Protein AF-A0A853HZG1-F1 (afdb_monomer_lite)

Structure (mmCIF, N/CA/C/O backbone):
data_AF-A0A853HZG1-F1
#
_entry.id   AF-A0A853HZG1-F1
#
loop_
_atom_site.group_PDB
_atom_site.id
_atom_site.type_symbol
_atom_site.label_atom_id
_atom_site.label_alt_id
_atom_site.label_comp_id
_atom_site.label_asym_id
_atom_site.label_entity_id
_atom_site.label_seq_id
_atom_site.pdbx_PDB_ins_code
_atom_site.Cartn_x
_atom_site.Cartn_y
_atom_site.Cartn_z
_atom_site.occupancy
_atom_site.B_iso_or_equiv
_atom_site.auth_seq_id
_atom_site.auth_comp_id
_atom_site.auth_asym_id
_atom_site.auth_atom_id
_atom_site.pdbx_PDB_model_num
ATOM 1 N N . MET A 1 1 ? -5.076 -1.982 18.655 1.00 37.59 1 MET A N 1
ATOM 2 C CA . MET A 1 1 ? -4.173 -3.063 18.205 1.00 37.59 1 MET A CA 1
ATOM 3 C C . MET A 1 1 ? -4.304 -3.098 16.693 1.00 37.59 1 MET A C 1
ATOM 5 O O . MET A 1 1 ? -5.328 -3.560 16.214 1.00 37.59 1 MET A O 1
ATOM 9 N N . ALA A 1 2 ? -3.376 -2.471 15.963 1.00 45.75 2 ALA A N 1
ATOM 10 C CA . ALA A 1 2 ? -3.432 -2.429 14.500 1.00 45.75 2 ALA A CA 1
ATOM 11 C C . ALA A 1 2 ? -3.450 -3.871 13.951 1.00 45.75 2 ALA A C 1
ATOM 13 O O . ALA A 1 2 ? -2.743 -4.722 14.509 1.00 45.75 2 ALA A O 1
ATOM 14 N N . PRO A 1 3 ? -4.265 -4.195 12.933 1.00 51.78 3 PRO A N 1
ATOM 15 C CA . PRO A 1 3 ? -4.347 -5.539 12.381 1.00 51.78 3 PRO A CA 1
ATOM 16 C C . PRO A 1 3 ? -2.973 -5.965 11.850 1.00 51.78 3 PRO A C 1
ATOM 18 O O . PRO A 1 3 ? -2.557 -5.597 10.756 1.00 51.78 3 PRO A O 1
ATOM 21 N N . LYS A 1 4 ? -2.280 -6.808 12.628 1.00 55.06 4 LYS A N 1
ATOM 22 C CA . LYS A 1 4 ? -0.990 -7.458 12.305 1.00 55.06 4 LYS A CA 1
ATOM 23 C C . LYS A 1 4 ? -0.985 -8.235 10.978 1.00 55.06 4 LYS A C 1
ATOM 25 O O . LYS A 1 4 ? 0.041 -8.780 10.598 1.00 55.06 4 LYS A O 1
ATOM 30 N N . ARG A 1 5 ? -2.129 -8.327 10.302 1.00 60.16 5 ARG A N 1
ATOM 31 C CA . ARG A 1 5 ? -2.317 -9.063 9.056 1.00 60.16 5 ARG A CA 1
ATOM 32 C C . ARG A 1 5 ? -1.882 -8.268 7.826 1.00 60.16 5 ARG A C 1
ATOM 34 O O . ARG A 1 5 ? -1.471 -8.907 6.878 1.00 60.16 5 ARG A O 1
ATOM 41 N N . LEU A 1 6 ? -1.896 -6.929 7.855 1.00 62.00 6 LEU A N 1
ATOM 42 C CA . LEU A 1 6 ? -1.528 -6.090 6.696 1.00 62.00 6 LEU A CA 1
ATOM 43 C C . LEU A 1 6 ? -0.047 -5.733 6.620 1.00 62.00 6 LEU A C 1
ATOM 45 O O . LEU A 1 6 ? 0.479 -5.572 5.525 1.00 62.00 6 LEU A O 1
ATOM 49 N N . GLN A 1 7 ? 0.636 -5.661 7.766 1.00 66.88 7 GLN A N 1
ATOM 50 C CA . GLN A 1 7 ? 2.077 -5.394 7.820 1.00 66.88 7 GLN A CA 1
ATOM 51 C C . GLN A 1 7 ? 2.911 -6.283 6.888 1.00 66.88 7 GLN A C 1
ATOM 53 O O . GLN A 1 7 ? 3.695 -5.716 6.137 1.00 66.88 7 GLN A O 1
ATOM 58 N N . PRO A 1 8 ? 2.742 -7.621 6.846 1.00 69.62 8 PRO A N 1
ATOM 59 C CA . PRO A 1 8 ? 3.545 -8.446 5.945 1.00 69.62 8 PRO A CA 1
ATOM 60 C C . PRO A 1 8 ? 3.302 -8.138 4.462 1.00 69.62 8 PRO A C 1
ATOM 62 O O . PRO A 1 8 ? 4.215 -8.308 3.665 1.00 69.62 8 PRO A O 1
ATOM 65 N N . HIS A 1 9 ? 2.111 -7.663 4.083 1.00 69.00 9 HIS A N 1
ATOM 66 C CA . HIS A 1 9 ? 1.829 -7.267 2.700 1.00 69.00 9 HIS A CA 1
ATOM 67 C C . HIS A 1 9 ? 2.484 -5.924 2.362 1.00 69.00 9 HIS A C 1
ATOM 69 O O . HIS A 1 9 ? 3.061 -5.779 1.288 1.00 69.00 9 HIS A O 1
ATOM 75 N N . VAL A 1 10 ? 2.451 -4.966 3.295 1.00 70.88 10 VAL A N 1
ATOM 76 C CA . VAL A 1 10 ? 3.134 -3.670 3.149 1.00 70.88 10 VAL A CA 1
ATOM 77 C C . VAL A 1 10 ? 4.647 -3.869 3.023 1.00 70.88 10 VAL A C 1
ATOM 79 O O . VAL A 1 10 ? 5.272 -3.288 2.140 1.00 70.88 10 VAL A O 1
ATOM 82 N N . ASP A 1 11 ? 5.222 -4.734 3.859 1.00 72.50 11 ASP A N 1
ATOM 83 C CA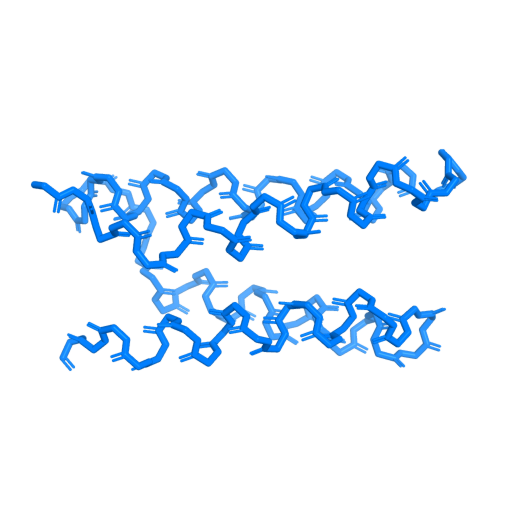 . ASP A 1 11 ? 6.648 -5.076 3.835 1.00 72.50 11 ASP A CA 1
ATOM 84 C C . ASP A 1 11 ? 7.041 -5.754 2.514 1.00 72.50 11 ASP A C 1
ATOM 86 O O . ASP A 1 11 ? 8.064 -5.434 1.915 1.00 72.50 11 ASP A O 1
ATOM 90 N N . GLN A 1 12 ? 6.186 -6.648 2.006 1.00 73.75 12 GLN A N 1
ATOM 91 C CA . GLN A 1 12 ? 6.416 -7.333 0.736 1.00 73.75 12 GLN A CA 1
ATOM 92 C C . GLN A 1 12 ? 6.431 -6.352 -0.444 1.00 73.75 12 GLN A C 1
ATOM 94 O O . GLN A 1 12 ? 7.325 -6.434 -1.284 1.00 73.75 12 GLN A O 1
ATOM 99 N N . ILE A 1 13 ? 5.504 -5.389 -0.472 1.00 72.19 13 ILE A N 1
ATOM 100 C CA . ILE A 1 13 ? 5.501 -4.310 -1.466 1.00 72.19 13 ILE A CA 1
ATOM 101 C C . ILE A 1 13 ? 6.778 -3.473 -1.348 1.00 72.19 13 ILE A C 1
ATOM 103 O O . ILE A 1 13 ? 7.456 -3.274 -2.351 1.00 72.19 13 ILE A O 1
ATOM 107 N N . GLN A 1 14 ? 7.163 -3.040 -0.142 1.00 71.62 14 GLN A N 1
ATOM 108 C CA . GLN A 1 14 ? 8.406 -2.281 0.057 1.00 71.62 14 GLN A CA 1
ATOM 109 C C . GLN A 1 14 ? 9.642 -3.052 -0.405 1.00 71.62 14 GLN A C 1
ATOM 111 O O . GLN A 1 14 ? 10.544 -2.464 -0.996 1.00 71.62 14 GLN A O 1
ATOM 116 N N . ASN A 1 15 ? 9.676 -4.363 -0.186 1.00 75.56 15 ASN A N 1
ATOM 117 C CA . ASN A 1 15 ? 10.786 -5.201 -0.609 1.00 75.56 15 ASN A CA 1
ATOM 118 C C . ASN A 1 15 ? 10.832 -5.368 -2.139 1.00 75.56 15 ASN A C 1
ATOM 120 O O . ASN A 1 15 ? 11.911 -5.359 -2.722 1.00 75.56 15 ASN A O 1
ATOM 124 N N . ILE A 1 16 ? 9.674 -5.460 -2.803 1.00 72.56 16 ILE A N 1
ATOM 125 C CA . ILE A 1 16 ? 9.585 -5.483 -4.273 1.00 72.56 16 ILE A CA 1
ATOM 126 C C . ILE A 1 16 ? 10.011 -4.132 -4.852 1.00 72.56 16 ILE A C 1
ATOM 128 O O . ILE A 1 16 ? 10.810 -4.107 -5.776 1.00 72.56 16 ILE A O 1
ATOM 132 N N . ILE A 1 17 ? 9.567 -3.021 -4.263 1.00 69.75 17 ILE A N 1
ATOM 133 C CA . ILE A 1 17 ? 9.984 -1.652 -4.610 1.00 69.75 17 ILE A CA 1
ATOM 134 C C . ILE A 1 17 ? 11.500 -1.480 -4.444 1.00 69.75 17 ILE A C 1
ATOM 136 O O . ILE A 1 17 ? 12.141 -0.891 -5.301 1.00 69.75 17 ILE A O 1
ATOM 140 N N . GLN A 1 18 ? 12.089 -2.000 -3.362 1.00 69.94 18 GLN A N 1
ATOM 141 C CA . GLN A 1 18 ? 13.541 -1.972 -3.128 1.00 69.94 18 GLN A CA 1
ATOM 142 C C . GLN A 1 18 ? 14.318 -2.859 -4.112 1.00 69.94 18 GLN A C 1
ATOM 144 O O . GLN A 1 18 ? 15.476 -2.572 -4.409 1.00 69.94 18 GLN A O 1
ATOM 149 N N . ALA A 1 19 ? 13.704 -3.948 -4.580 1.00 70.56 19 ALA A N 1
ATOM 150 C CA . ALA A 1 19 ? 14.282 -4.863 -5.560 1.00 70.56 19 ALA A CA 1
ATOM 151 C C . ALA A 1 19 ? 14.096 -4.385 -7.009 1.00 70.56 19 ALA A C 1
ATOM 153 O O . ALA A 1 19 ? 14.844 -4.804 -7.894 1.00 70.56 19 ALA A O 1
ATOM 154 N N . MET A 1 20 ? 13.106 -3.527 -7.261 1.00 64.31 20 MET A N 1
ATOM 155 C CA . MET A 1 20 ? 12.937 -2.821 -8.521 1.00 64.31 20 MET A CA 1
ATOM 156 C C . MET A 1 20 ? 14.004 -1.736 -8.592 1.00 64.31 20 MET A C 1
ATOM 158 O O . MET A 1 20 ? 14.080 -0.852 -7.746 1.00 64.31 20 MET A O 1
ATOM 162 N N . ASP A 1 21 ? 14.878 -1.879 -9.582 1.00 53.47 21 ASP A N 1
ATOM 163 C CA . ASP A 1 21 ? 15.998 -0.986 -9.846 1.00 53.47 21 ASP A CA 1
ATOM 164 C C . ASP A 1 21 ? 15.566 0.489 -9.758 1.00 53.47 21 ASP A C 1
ATOM 166 O O . ASP A 1 21 ? 14.477 0.855 -10.208 1.00 53.47 21 ASP A O 1
ATOM 170 N N . ALA A 1 22 ? 16.431 1.335 -9.193 1.00 53.44 22 ALA A N 1
ATOM 171 C CA . ALA A 1 22 ? 16.197 2.757 -8.925 1.00 53.44 22 ALA A CA 1
ATOM 172 C C . ALA A 1 22 ? 15.877 3.608 -10.177 1.00 53.44 22 ALA A C 1
ATOM 174 O O . ALA A 1 22 ? 15.821 4.824 -10.091 1.00 53.44 22 ALA A O 1
ATOM 175 N N . ALA A 1 23 ? 15.683 3.000 -11.347 1.00 50.59 23 ALA A N 1
ATOM 176 C CA . ALA A 1 23 ? 15.254 3.646 -12.578 1.00 50.59 23 ALA A CA 1
ATOM 177 C C . ALA A 1 23 ? 13.797 4.151 -12.539 1.00 50.59 23 ALA A C 1
ATOM 179 O O . ALA A 1 23 ? 13.453 5.062 -13.289 1.00 50.59 23 ALA A O 1
ATOM 180 N N . ASP A 1 24 ? 12.950 3.602 -11.661 1.00 63.19 24 ASP A N 1
ATOM 181 C CA . ASP A 1 24 ? 11.533 3.971 -11.537 1.00 63.19 24 ASP A CA 1
ATOM 182 C C . ASP A 1 24 ? 11.256 4.651 -10.179 1.00 63.19 24 ASP A C 1
ATOM 184 O O . ASP A 1 24 ? 10.364 4.282 -9.417 1.00 63.19 24 ASP A O 1
ATOM 188 N N . GLU A 1 25 ? 12.060 5.670 -9.855 1.00 63.44 25 GLU A N 1
ATOM 189 C CA . GLU A 1 25 ? 11.978 6.486 -8.622 1.00 63.44 25 GLU A CA 1
ATOM 190 C C . GLU A 1 25 ? 10.589 7.111 -8.421 1.00 63.44 25 GLU A C 1
ATOM 192 O O . GLU A 1 25 ? 10.106 7.272 -7.302 1.00 63.44 25 GLU A O 1
ATOM 197 N N . CYS A 1 26 ? 9.938 7.464 -9.531 1.00 65.50 26 CYS A N 1
ATOM 198 C CA . CYS A 1 26 ? 8.614 8.076 -9.540 1.00 65.50 26 CYS A CA 1
ATOM 199 C C . CYS A 1 26 ? 7.541 7.053 -9.129 1.00 65.50 26 CYS A C 1
ATOM 201 O O . CYS A 1 26 ? 6.788 7.284 -8.187 1.00 65.50 26 CYS A O 1
ATOM 203 N N . THR A 1 27 ? 7.579 5.878 -9.758 1.00 67.88 27 THR A N 1
ATOM 204 C CA . THR A 1 27 ? 6.744 4.707 -9.460 1.00 67.88 27 THR A CA 1
ATOM 205 C C . THR A 1 27 ? 6.930 4.215 -8.025 1.00 67.88 27 THR A C 1
ATOM 207 O O . THR A 1 27 ? 5.967 3.993 -7.297 1.00 67.88 27 THR A O 1
ATOM 210 N N . THR A 1 28 ? 8.180 4.057 -7.592 1.00 71.75 28 THR A N 1
ATOM 211 C CA . THR A 1 28 ? 8.505 3.580 -6.242 1.00 71.75 28 THR A CA 1
ATOM 212 C C . THR A 1 28 ? 8.142 4.605 -5.164 1.00 71.75 28 THR A C 1
ATOM 214 O O . THR A 1 28 ? 7.786 4.216 -4.051 1.00 71.75 28 THR A O 1
ATOM 217 N N . GLY A 1 29 ? 8.179 5.901 -5.489 1.00 72.62 29 GLY A N 1
ATOM 218 C CA . GLY A 1 29 ? 7.747 6.992 -4.618 1.00 72.62 29 GLY A CA 1
ATOM 219 C C . GLY A 1 29 ? 6.236 7.030 -4.374 1.00 72.62 29 GLY A C 1
ATOM 220 O O . GLY A 1 29 ? 5.831 7.111 -3.213 1.00 72.62 29 GLY A O 1
ATOM 221 N N . GLU A 1 30 ? 5.415 6.936 -5.429 1.00 75.69 30 GLU A N 1
ATOM 222 C CA . GLU A 1 30 ? 3.940 6.909 -5.315 1.00 75.69 30 GLU A CA 1
ATOM 223 C C . GLU A 1 30 ? 3.483 5.727 -4.448 1.00 75.69 30 GLU A C 1
ATOM 225 O O . GLU A 1 30 ? 2.824 5.908 -3.421 1.00 75.69 30 GLU A O 1
ATOM 230 N N . LEU A 1 31 ? 3.964 4.528 -4.762 1.00 74.06 31 LEU A N 1
ATOM 231 C CA . LEU A 1 31 ? 3.629 3.309 -4.030 1.00 74.06 31 LEU A CA 1
ATOM 232 C C . LEU A 1 31 ? 4.042 3.339 -2.561 1.00 74.06 31 LEU A C 1
ATOM 234 O O . LEU A 1 31 ? 3.320 2.848 -1.688 1.00 74.06 31 LEU A O 1
ATOM 238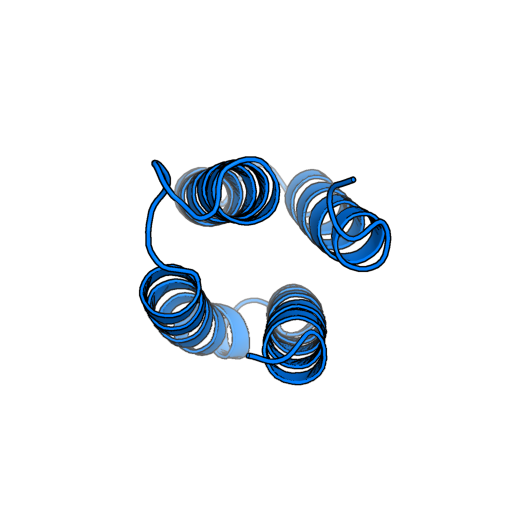 N N . LYS A 1 32 ? 5.217 3.903 -2.271 1.00 76.00 32 LYS A N 1
ATOM 239 C CA . LYS A 1 32 ? 5.701 4.040 -0.899 1.00 76.00 32 LYS A CA 1
ATOM 240 C C . LYS A 1 32 ? 4.840 5.025 -0.112 1.00 76.00 32 LYS A C 1
ATOM 242 O O . LYS A 1 32 ? 4.503 4.729 1.032 1.00 76.00 32 LYS A O 1
ATOM 247 N N . ALA A 1 33 ? 4.434 6.137 -0.728 1.00 81.38 33 ALA A N 1
ATOM 248 C CA . ALA A 1 33 ? 3.521 7.094 -0.109 1.00 81.38 33 ALA A CA 1
ATOM 249 C C . ALA A 1 33 ? 2.171 6.441 0.222 1.00 81.38 33 ALA A C 1
ATOM 251 O O . ALA A 1 33 ? 1.699 6.546 1.353 1.00 81.38 33 ALA A O 1
ATOM 252 N N . ILE A 1 34 ? 1.605 5.678 -0.714 1.00 79.25 34 ILE A N 1
ATOM 253 C CA . ILE A 1 34 ? 0.350 4.940 -0.521 1.00 79.25 34 ILE A CA 1
ATOM 254 C C . ILE A 1 34 ? 0.485 3.887 0.588 1.00 79.25 34 ILE A C 1
ATOM 256 O O . ILE A 1 34 ? -0.399 3.755 1.434 1.00 79.25 34 ILE A O 1
ATOM 260 N N . ALA A 1 35 ? 1.601 3.155 0.633 1.00 76.44 35 ALA A N 1
ATOM 261 C CA . ALA A 1 35 ? 1.884 2.182 1.686 1.00 76.44 35 ALA A CA 1
ATOM 262 C C . ALA A 1 35 ? 2.015 2.834 3.078 1.00 76.44 35 ALA A C 1
ATOM 264 O O . ALA A 1 35 ? 1.546 2.273 4.074 1.00 76.44 35 ALA A O 1
ATOM 265 N N . GLU A 1 36 ? 2.625 4.020 3.164 1.00 79.56 36 GLU A N 1
ATOM 266 C CA . GLU A 1 36 ? 2.703 4.804 4.401 1.00 79.56 36 GLU A CA 1
ATOM 267 C C . GLU A 1 36 ? 1.330 5.335 4.828 1.0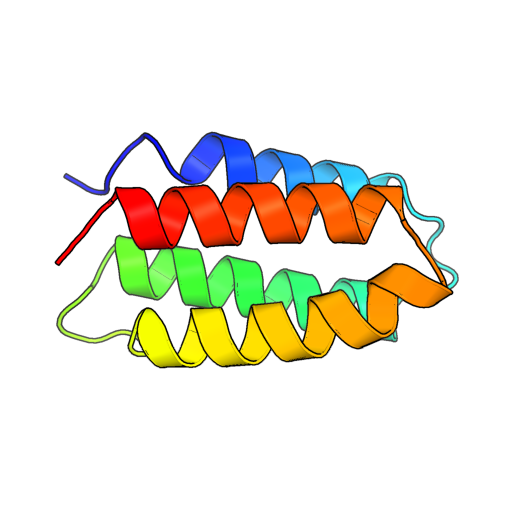0 79.56 36 GLU A C 1
ATOM 269 O O . GLU A 1 36 ? 0.949 5.164 5.990 1.00 79.56 36 GLU A O 1
ATOM 274 N N . GLU A 1 37 ? 0.552 5.899 3.899 1.00 81.31 37 GLU A N 1
ATOM 275 C CA . GLU A 1 37 ? -0.831 6.318 4.152 1.00 81.31 37 GLU A CA 1
ATOM 276 C C . GLU A 1 37 ? -1.684 5.153 4.644 1.00 81.31 37 GLU A C 1
ATOM 278 O O . GLU A 1 37 ? -2.457 5.299 5.593 1.00 81.31 37 GLU A O 1
ATOM 283 N N . LEU A 1 38 ? -1.507 3.971 4.052 1.00 76.69 38 LEU A N 1
ATOM 284 C CA . LEU A 1 38 ? -2.214 2.772 4.468 1.00 76.69 38 LEU A CA 1
ATOM 285 C C . LEU A 1 38 ? -1.872 2.404 5.903 1.00 76.69 38 LEU A C 1
ATOM 287 O O . LEU A 1 38 ? -2.759 2.144 6.714 1.00 76.69 38 LEU A O 1
ATOM 291 N N . ASN A 1 39 ? -0.586 2.405 6.238 1.00 76.31 39 ASN A N 1
ATOM 292 C CA . ASN A 1 39 ? -0.140 2.092 7.585 1.00 76.31 39 ASN A CA 1
ATOM 293 C C . ASN A 1 39 ? -0.710 3.095 8.604 1.00 76.31 39 ASN A C 1
ATOM 295 O O . ASN A 1 39 ? -1.132 2.699 9.692 1.00 76.31 39 ASN A O 1
ATOM 299 N N . LEU A 1 40 ? -0.809 4.376 8.231 1.00 78.75 40 LEU A N 1
ATOM 300 C CA . LEU A 1 40 ? -1.444 5.419 9.039 1.00 78.75 40 LEU A CA 1
ATOM 301 C C . LEU A 1 40 ? -2.956 5.211 9.183 1.00 78.75 40 LEU A C 1
ATOM 303 O O . LEU A 1 40 ? -3.471 5.324 10.295 1.00 78.75 40 LEU A O 1
ATOM 307 N N . ALA A 1 41 ? -3.662 4.864 8.107 1.00 75.88 41 ALA A N 1
ATOM 308 C CA . ALA A 1 41 ? -5.095 4.570 8.122 1.00 75.88 41 ALA A CA 1
ATOM 309 C C . ALA A 1 41 ? -5.422 3.343 8.982 1.00 75.88 41 ALA A C 1
ATOM 311 O O . ALA A 1 41 ? -6.368 3.350 9.768 1.00 75.88 41 ALA A O 1
ATOM 312 N N . ILE A 1 42 ? -4.588 2.306 8.895 1.00 72.62 42 ILE A N 1
ATOM 313 C CA . ILE A 1 42 ? -4.693 1.092 9.705 1.00 72.62 42 ILE A CA 1
ATOM 314 C C . ILE A 1 42 ? -4.387 1.387 11.183 1.00 72.62 42 ILE A C 1
ATOM 316 O O . ILE A 1 42 ? -5.054 0.862 12.081 1.00 72.62 42 ILE A O 1
ATOM 320 N N . ALA A 1 43 ? -3.361 2.197 11.458 1.00 73.69 43 ALA A N 1
ATOM 321 C CA . ALA A 1 43 ? -2.965 2.555 12.817 1.00 73.69 43 ALA A CA 1
ATOM 322 C C . ALA A 1 43 ? -3.970 3.507 13.482 1.00 73.69 43 ALA A C 1
ATOM 324 O O . ALA A 1 43 ? -4.249 3.366 14.674 1.00 73.69 43 ALA A O 1
ATOM 325 N N . ASN A 1 44 ? -4.528 4.445 12.712 1.00 73.19 44 ASN A N 1
ATOM 326 C CA . ASN A 1 44 ? -5.426 5.503 13.162 1.00 73.19 44 ASN A CA 1
ATOM 327 C C . ASN A 1 44 ? -6.653 5.647 12.238 1.00 73.19 44 ASN A C 1
ATOM 329 O O . ASN A 1 44 ? -6.817 6.678 11.581 1.00 73.19 44 ASN A O 1
ATOM 333 N N . PRO A 1 45 ? -7.601 4.694 12.261 1.00 65.50 45 PRO A N 1
ATOM 334 C CA . PRO A 1 45 ? -8.773 4.706 11.375 1.00 65.50 45 PRO A CA 1
ATOM 335 C C . PRO A 1 45 ? -9.742 5.882 11.608 1.00 65.50 45 PRO A C 1
ATOM 337 O O . PRO A 1 45 ? -10.661 6.087 10.827 1.00 65.50 45 PRO A O 1
ATOM 340 N N . LYS A 1 46 ? -9.566 6.661 12.688 1.00 64.25 46 LYS A N 1
ATOM 341 C CA . LYS A 1 46 ? -10.369 7.861 13.003 1.00 64.25 46 LYS A CA 1
ATOM 342 C C . LYS A 1 46 ? -9.736 9.187 12.556 1.00 64.25 46 LYS A C 1
ATOM 344 O O . LYS A 1 46 ? -10.369 10.228 12.706 1.00 64.25 46 LYS A O 1
ATOM 349 N N . GLN A 1 47 ? -8.478 9.172 12.121 1.00 64.56 47 GLN A N 1
ATOM 350 C CA . GLN A 1 47 ? -7.692 10.378 11.812 1.00 64.56 47 GLN A CA 1
ATOM 351 C C . GLN A 1 47 ? -6.927 10.265 10.484 1.00 64.56 47 GLN A C 1
ATOM 353 O O . GLN A 1 47 ? -6.502 11.289 9.962 1.00 64.56 47 GLN A O 1
ATOM 358 N N . GLY A 1 48 ? -6.726 9.053 9.961 1.00 65.75 48 GLY A N 1
ATOM 359 C CA . GLY A 1 48 ? -6.065 8.817 8.680 1.00 65.75 48 GLY A CA 1
ATOM 360 C C . GLY A 1 48 ? -7.021 8.837 7.488 1.00 65.75 48 GLY A C 1
ATOM 361 O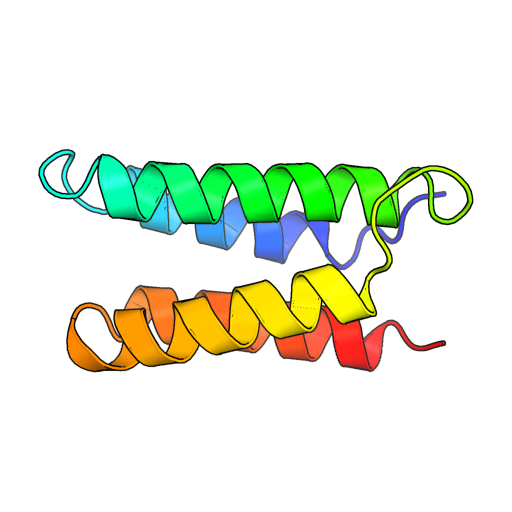 O . GLY A 1 48 ? -8.244 8.871 7.644 1.00 65.75 48 GLY A O 1
ATOM 362 N N . THR A 1 49 ? -6.433 8.787 6.294 1.00 73.25 49 THR A N 1
ATOM 363 C CA . THR A 1 49 ? -7.133 8.629 5.016 1.00 73.25 49 THR A CA 1
ATOM 364 C C . THR A 1 49 ? -8.031 7.382 5.054 1.00 73.25 49 THR A C 1
ATOM 366 O O . THR A 1 49 ? -7.606 6.349 5.579 1.00 73.25 49 THR A O 1
ATOM 369 N N . PRO A 1 50 ? -9.280 7.443 4.553 1.00 77.00 50 PRO A N 1
ATOM 370 C CA . PRO A 1 50 ? -10.164 6.283 4.534 1.00 77.00 50 PRO A CA 1
ATOM 371 C C . PRO A 1 50 ? -9.503 5.122 3.801 1.00 77.00 50 PRO A C 1
ATOM 373 O O . PRO A 1 50 ? -8.964 5.310 2.713 1.00 77.00 50 PRO A O 1
ATOM 376 N N . VAL A 1 51 ? -9.595 3.909 4.351 1.00 76.00 51 VAL A N 1
ATOM 377 C CA . VAL A 1 51 ? -9.048 2.711 3.694 1.00 76.00 51 VAL A CA 1
ATOM 378 C C . VAL A 1 51 ? -9.619 2.550 2.279 1.00 76.00 51 VAL A C 1
ATOM 380 O O . VAL A 1 51 ? -8.869 2.198 1.380 1.00 76.00 51 VAL A O 1
ATOM 383 N N . GLU A 1 52 ? -10.890 2.902 2.048 1.00 79.56 52 GLU A N 1
ATOM 384 C CA . GLU A 1 52 ? -11.496 2.945 0.704 1.00 79.56 52 GLU A CA 1
ATOM 385 C C . GLU A 1 52 ? -10.748 3.859 -0.274 1.00 79.56 52 GLU A C 1
ATOM 387 O O . GLU A 1 52 ? -10.508 3.469 -1.411 1.00 79.56 52 GLU A O 1
ATOM 392 N N . THR A 1 53 ? -10.324 5.048 0.157 1.00 84.00 53 THR A N 1
ATOM 393 C CA . THR A 1 53 ? -9.551 5.968 -0.691 1.00 84.00 53 THR A CA 1
ATOM 394 C C . THR A 1 53 ? -8.181 5.390 -1.033 1.00 84.00 53 THR A C 1
ATOM 396 O O . THR A 1 53 ? -7.686 5.575 -2.138 1.00 84.00 53 THR A O 1
ATOM 399 N N . ILE A 1 54 ? -7.559 4.669 -0.102 1.00 81.88 54 ILE A N 1
ATOM 400 C CA . ILE A 1 54 ? -6.249 4.052 -0.335 1.00 81.88 54 ILE A CA 1
ATOM 401 C C . ILE A 1 54 ? -6.382 2.828 -1.243 1.00 81.88 54 ILE A C 1
ATOM 403 O O . ILE A 1 54 ? -5.539 2.622 -2.109 1.00 81.88 54 ILE A O 1
ATOM 407 N N . ILE A 1 55 ? -7.461 2.055 -1.091 1.00 82.69 55 ILE A N 1
ATOM 408 C CA . ILE A 1 55 ? -7.838 0.973 -2.008 1.00 82.69 55 ILE A CA 1
ATOM 409 C C . ILE A 1 55 ? -8.002 1.527 -3.429 1.00 82.69 55 ILE A C 1
ATOM 411 O O . ILE A 1 55 ? -7.413 0.974 -4.349 1.00 82.69 55 ILE A O 1
ATOM 415 N N . ASP A 1 56 ? -8.725 2.633 -3.610 1.00 85.94 56 ASP A N 1
ATOM 416 C CA . ASP A 1 56 ? -8.932 3.239 -4.933 1.00 85.94 56 ASP A CA 1
ATOM 417 C C . ASP A 1 56 ? -7.604 3.686 -5.577 1.00 85.94 56 ASP A C 1
ATOM 419 O O . ASP A 1 56 ? -7.323 3.359 -6.731 1.00 85.94 56 ASP A O 1
ATOM 423 N N . GLN A 1 57 ? -6.724 4.327 -4.795 1.00 84.44 57 GLN A N 1
ATOM 424 C CA . GLN A 1 57 ? -5.375 4.701 -5.242 1.00 84.44 57 GLN A CA 1
ATOM 425 C C . GLN A 1 57 ? -4.525 3.474 -5.619 1.00 84.44 57 GLN A C 1
ATOM 427 O O . GLN A 1 57 ? -3.906 3.459 -6.683 1.00 84.44 57 GLN A O 1
ATOM 432 N N . LEU A 1 58 ? -4.538 2.422 -4.791 1.00 82.44 58 LEU A N 1
ATOM 433 C CA . LEU A 1 58 ? -3.858 1.153 -5.071 1.00 82.44 58 LEU A CA 1
ATOM 434 C C . LEU A 1 58 ? -4.411 0.470 -6.327 1.00 82.44 58 LEU A C 1
ATOM 436 O O . LEU A 1 58 ? -3.629 -0.098 -7.078 1.00 82.44 58 LEU A O 1
ATOM 440 N N . GLU A 1 59 ? -5.721 0.516 -6.584 1.00 86.19 59 GLU A N 1
ATOM 441 C CA . GLU A 1 59 ? -6.324 -0.050 -7.801 1.00 86.19 59 GLU A CA 1
ATOM 442 C C . GLU A 1 59 ? -5.895 0.725 -9.060 1.00 86.19 59 GLU A C 1
ATOM 444 O O . GLU A 1 59 ? -5.596 0.111 -10.086 1.00 86.19 59 GLU A O 1
ATOM 449 N N . GLN A 1 60 ? -5.779 2.055 -8.996 1.00 85.44 60 GLN A N 1
ATOM 450 C CA . GLN A 1 60 ? -5.243 2.856 -10.108 1.00 85.44 60 GLN A CA 1
ATOM 451 C C . GLN A 1 60 ? -3.768 2.536 -10.395 1.00 85.44 60 GLN A C 1
ATOM 453 O O . GLN A 1 60 ? -3.372 2.352 -11.548 1.00 85.44 60 GLN A O 1
ATOM 458 N N . GLU A 1 61 ? -2.961 2.447 -9.342 1.00 79.69 61 GLU A N 1
ATOM 459 C CA . GLU A 1 61 ? -1.548 2.068 -9.401 1.00 79.69 61 GLU A CA 1
ATOM 460 C C . GLU A 1 61 ? -1.378 0.640 -9.931 1.00 79.69 61 GLU A C 1
ATOM 462 O O . GLU A 1 61 ? -0.599 0.410 -10.852 1.00 79.69 61 GLU A O 1
ATOM 467 N N . LEU A 1 62 ? -2.185 -0.309 -9.447 1.00 83.56 62 LEU A N 1
ATOM 468 C CA . LEU A 1 62 ? -2.239 -1.686 -9.936 1.00 83.56 62 LEU A CA 1
ATOM 469 C C . LEU A 1 62 ? -2.409 -1.724 -11.455 1.00 83.56 62 LEU A C 1
ATOM 471 O O . LEU A 1 62 ? -1.674 -2.441 -12.121 1.00 83.56 62 LEU A O 1
ATOM 475 N N . ILE A 1 63 ? -3.343 -0.950 -12.012 1.00 83.06 63 ILE A N 1
ATOM 476 C CA . ILE A 1 63 ? -3.592 -0.920 -13.460 1.00 83.06 63 ILE A CA 1
ATOM 477 C C . ILE A 1 63 ? -2.361 -0.396 -14.213 1.00 83.06 63 ILE A C 1
ATOM 479 O O . ILE A 1 63 ? -1.982 -0.972 -15.234 1.00 83.06 63 ILE A O 1
ATOM 483 N N . LYS A 1 64 ? -1.697 0.650 -13.699 1.00 78.50 64 LYS A N 1
ATOM 484 C CA . LYS A 1 64 ? -0.454 1.180 -14.287 1.00 78.50 64 LYS A CA 1
ATOM 485 C C . LYS A 1 64 ? 0.692 0.164 -14.223 1.00 78.50 64 LYS A C 1
ATOM 487 O O . LYS A 1 64 ? 1.446 0.020 -15.186 1.00 78.50 64 LYS A O 1
ATOM 492 N N . PHE A 1 65 ? 0.831 -0.544 -13.103 1.00 73.75 65 PHE A N 1
ATOM 493 C CA . PHE A 1 65 ? 1.911 -1.507 -12.882 1.00 73.75 65 PHE A CA 1
ATOM 494 C C . PHE A 1 65 ? 1.635 -2.872 -13.482 1.00 73.75 65 PHE A C 1
ATOM 496 O O . PHE A 1 65 ? 2.581 -3.583 -13.782 1.00 73.75 65 PHE A O 1
ATOM 503 N N . SER A 1 66 ? 0.383 -3.241 -13.732 1.00 75.75 66 SER A N 1
ATOM 504 C CA . SER A 1 66 ? 0.059 -4.531 -14.338 1.00 75.75 66 SER A CA 1
ATOM 505 C C . SER A 1 66 ? 0.604 -4.650 -15.762 1.00 75.75 66 SER A C 1
ATOM 507 O O . SER A 1 66 ? 0.864 -5.764 -16.210 1.00 75.75 66 SER A O 1
ATOM 509 N N . ASP A 1 67 ? 0.810 -3.522 -16.449 1.00 73.31 67 ASP A N 1
ATOM 510 C CA . ASP A 1 67 ? 1.396 -3.471 -17.791 1.00 73.31 67 ASP A CA 1
ATOM 511 C C . ASP A 1 67 ? 2.937 -3.498 -17.760 1.00 73.31 67 ASP A C 1
ATOM 513 O O . ASP A 1 67 ? 3.573 -4.218 -18.528 1.00 73.31 67 ASP A O 1
ATOM 517 N N . LYS A 1 68 ? 3.553 -2.763 -16.824 1.00 72.31 68 LYS A N 1
ATOM 518 C CA . LYS A 1 68 ? 5.020 -2.632 -16.736 1.00 72.31 68 LYS A CA 1
ATOM 519 C C . LYS A 1 68 ? 5.702 -3.674 -15.845 1.00 72.31 68 LYS A C 1
ATOM 521 O O . LYS A 1 68 ? 6.830 -4.083 -16.110 1.00 72.31 68 LYS A O 1
ATOM 526 N N . HIS A 1 69 ? 5.042 -4.074 -14.765 1.00 74.69 69 HIS A N 1
ATOM 527 C CA . HIS A 1 69 ? 5.610 -4.804 -13.635 1.00 74.69 69 HIS A CA 1
ATOM 528 C C . HIS A 1 69 ? 4.585 -5.756 -12.986 1.00 74.69 69 HIS A C 1
ATOM 530 O O . HIS A 1 69 ? 4.047 -5.472 -11.911 1.00 74.69 69 HIS A O 1
ATOM 536 N N . PRO A 1 70 ? 4.354 -6.938 -13.583 1.00 76.19 70 PRO A N 1
ATOM 537 C CA . PRO A 1 70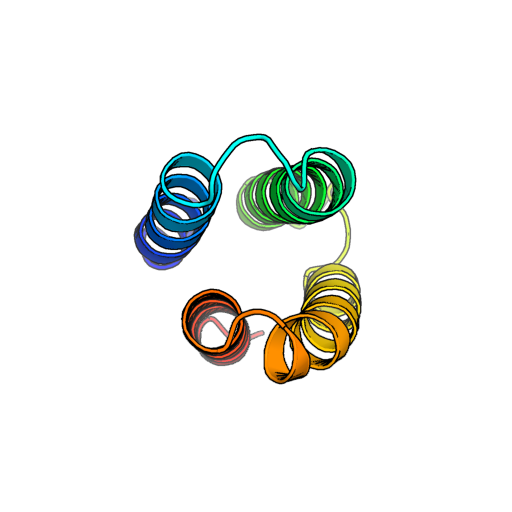 ? 3.343 -7.883 -13.106 1.00 76.19 70 PRO A CA 1
ATOM 538 C C . PRO A 1 70 ? 3.578 -8.362 -11.662 1.00 76.19 70 PRO A C 1
ATOM 540 O O . PRO A 1 70 ? 2.621 -8.540 -10.921 1.00 76.19 70 PRO A O 1
ATOM 543 N N . ALA A 1 71 ? 4.835 -8.495 -11.221 1.00 77.00 71 ALA A N 1
ATOM 544 C CA . ALA A 1 71 ? 5.158 -8.890 -9.843 1.00 77.00 71 ALA A CA 1
ATOM 545 C C . ALA A 1 71 ? 4.731 -7.841 -8.796 1.00 77.00 71 ALA A C 1
ATOM 547 O O . ALA A 1 71 ? 4.294 -8.186 -7.700 1.00 77.00 71 ALA A O 1
ATOM 548 N N . LEU A 1 72 ? 4.845 -6.556 -9.142 1.00 75.56 72 LEU A N 1
ATOM 549 C CA . LEU A 1 72 ? 4.402 -5.453 -8.294 1.00 75.56 72 LEU A CA 1
ATOM 550 C C . LEU A 1 72 ? 2.875 -5.388 -8.263 1.00 75.56 72 LEU A C 1
ATOM 552 O O . LEU A 1 72 ? 2.285 -5.224 -7.196 1.00 75.56 72 LEU A O 1
ATOM 556 N N . ALA A 1 73 ? 2.239 -5.592 -9.419 1.00 81.88 73 ALA A N 1
ATOM 557 C CA . ALA A 1 73 ? 0.793 -5.682 -9.501 1.00 81.88 73 ALA A CA 1
ATOM 558 C C . ALA A 1 73 ? 0.248 -6.822 -8.626 1.00 81.88 73 ALA A C 1
ATOM 560 O O . ALA A 1 73 ? -0.653 -6.587 -7.828 1.00 81.88 73 ALA A O 1
ATOM 561 N N . GLU A 1 74 ? 0.831 -8.024 -8.667 1.00 81.94 74 GLU A N 1
ATOM 562 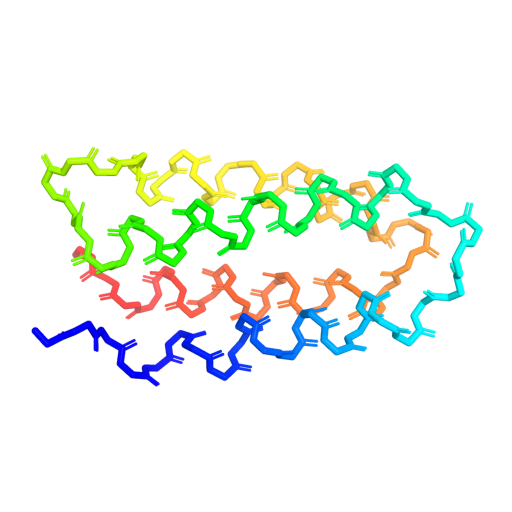C CA . GLU A 1 74 ? 0.403 -9.122 -7.787 1.00 81.94 74 GLU A CA 1
ATOM 563 C C . GLU A 1 74 ? 0.495 -8.761 -6.298 1.00 81.94 74 GLU A C 1
ATOM 565 O O . GLU A 1 74 ? -0.435 -9.037 -5.538 1.00 81.94 74 GLU A O 1
ATOM 570 N N . ALA A 1 75 ? 1.564 -8.086 -5.872 1.00 77.31 75 ALA A N 1
ATOM 571 C CA . ALA A 1 75 ? 1.725 -7.674 -4.479 1.00 77.31 75 ALA A CA 1
ATOM 572 C C . ALA A 1 75 ? 0.688 -6.625 -4.041 1.00 77.31 75 ALA A C 1
ATOM 574 O O . ALA A 1 75 ? 0.115 -6.735 -2.954 1.00 77.31 75 ALA A O 1
ATOM 575 N N . ILE A 1 76 ? 0.394 -5.646 -4.901 1.00 79.94 76 ILE A N 1
ATOM 576 C CA . ILE A 1 76 ? -0.674 -4.660 -4.676 1.00 79.94 76 ILE A CA 1
ATOM 577 C C . ILE A 1 76 ? -2.036 -5.355 -4.606 1.00 79.94 76 ILE A C 1
ATOM 579 O O . ILE A 1 76 ? -2.829 -5.069 -3.712 1.00 79.94 76 ILE A O 1
ATOM 583 N N . GLN A 1 77 ? -2.295 -6.313 -5.497 1.00 83.81 77 GLN A N 1
ATOM 584 C CA . GLN A 1 77 ? -3.523 -7.107 -5.512 1.00 83.81 77 GLN A CA 1
ATOM 585 C C . GLN A 1 77 ? -3.701 -7.915 -4.224 1.00 83.81 77 GLN A C 1
ATOM 587 O O . GLN A 1 77 ? -4.789 -7.907 -3.652 1.00 83.81 77 GLN A O 1
ATOM 592 N N . GLN A 1 78 ? -2.641 -8.565 -3.736 1.00 79.62 78 GLN A N 1
ATOM 593 C CA . GLN A 1 78 ? -2.636 -9.292 -2.461 1.00 79.62 78 GLN A CA 1
ATOM 594 C C . GLN A 1 78 ? -2.933 -8.369 -1.275 1.00 79.62 78 GLN A C 1
ATOM 596 O O . GLN A 1 78 ? -3.611 -8.761 -0.325 1.00 79.62 78 GLN A O 1
ATOM 601 N N . LEU A 1 79 ? -2.429 -7.138 -1.320 1.00 76.81 79 LEU A N 1
ATOM 602 C CA . LEU A 1 79 ? -2.643 -6.148 -0.276 1.00 76.81 79 LEU A CA 1
ATOM 603 C C . LEU A 1 79 ? -4.065 -5.565 -0.321 1.00 76.81 79 LEU A C 1
ATOM 605 O O . LEU A 1 79 ? -4.699 -5.449 0.725 1.00 76.81 79 LEU A O 1
ATOM 609 N N . LEU A 1 80 ? -4.597 -5.289 -1.514 1.00 80.81 80 LEU A N 1
ATOM 610 C CA . LEU A 1 80 ? -6.001 -4.928 -1.746 1.00 80.81 80 LEU A CA 1
ATOM 611 C C . LEU A 1 80 ? -6.956 -6.008 -1.236 1.00 80.81 80 LEU A C 1
ATOM 613 O O . LEU A 1 80 ? -7.930 -5.695 -0.553 1.00 80.81 80 LEU A O 1
ATOM 617 N N . ASP A 1 81 ? -6.664 -7.274 -1.535 1.00 81.00 81 ASP A N 1
ATOM 618 C CA . ASP A 1 81 ? -7.445 -8.413 -1.054 1.00 81.00 81 ASP A CA 1
ATOM 619 C C . ASP A 1 81 ? -7.370 -8.514 0.474 1.00 81.00 81 ASP A C 1
ATOM 621 O O . ASP A 1 81 ? -8.395 -8.611 1.145 1.00 81.00 81 ASP A O 1
ATOM 625 N N . GLY A 1 82 ? -6.175 -8.342 1.049 1.00 75.50 82 GLY A N 1
ATOM 626 C CA . GLY A 1 82 ? -5.976 -8.257 2.495 1.00 75.50 82 GLY A CA 1
ATOM 627 C C . GLY A 1 82 ? -6.782 -7.129 3.149 1.00 75.50 82 GLY A C 1
ATOM 628 O O . GLY A 1 82 ? -7.388 -7.343 4.197 1.00 75.50 82 GLY A O 1
ATOM 629 N N . LEU A 1 83 ? -6.838 -5.947 2.530 1.00 74.00 83 LEU A N 1
ATOM 630 C CA . LEU A 1 83 ? -7.615 -4.802 3.016 1.00 74.00 83 LEU A CA 1
ATOM 631 C C . LEU A 1 83 ? -9.120 -5.052 2.939 1.00 74.00 83 LEU A C 1
ATOM 633 O O . LEU A 1 83 ? -9.820 -4.824 3.926 1.00 74.00 83 LEU A O 1
ATOM 637 N N . LYS A 1 84 ? -9.606 -5.572 1.804 1.00 71.25 84 LYS A N 1
ATOM 638 C CA . LYS A 1 84 ? -11.015 -5.951 1.610 1.00 71.25 84 LYS A CA 1
ATOM 639 C C . LYS A 1 84 ? -11.434 -7.052 2.590 1.00 71.25 84 LYS A C 1
ATOM 641 O O . LYS A 1 84 ? -12.533 -7.003 3.129 1.00 71.25 84 LYS A O 1
ATOM 646 N N . ASN A 1 85 ? -10.541 -7.998 2.884 1.00 67.94 85 ASN A N 1
ATOM 647 C CA . ASN A 1 85 ? -10.796 -9.122 3.788 1.00 67.94 85 ASN A CA 1
ATOM 648 C C . ASN A 1 85 ? -10.685 -8.751 5.279 1.00 67.94 85 ASN A C 1
ATOM 650 O O . ASN A 1 85 ? -11.215 -9.451 6.139 1.00 67.94 85 ASN A O 1
ATOM 654 N N . ILE A 1 86 ? -10.004 -7.650 5.613 1.00 62.00 86 ILE A N 1
ATOM 655 C CA . ILE A 1 86 ? -9.948 -7.135 6.991 1.00 62.00 86 ILE A CA 1
ATOM 656 C C . ILE A 1 86 ? -11.211 -6.381 7.379 1.00 62.00 86 ILE A C 1
ATOM 658 O O . ILE A 1 86 ? -11.422 -6.211 8.574 1.00 62.00 86 ILE A O 1
ATOM 662 N N . GLY A 1 87 ? -12.061 -6.058 6.403 1.00 47.44 87 GLY A N 1
ATOM 663 C CA . GLY A 1 87 ? -13.498 -5.927 6.601 1.00 47.44 87 GLY A CA 1
ATOM 664 C C . GLY A 1 87 ? -13.910 -4.935 7.686 1.00 47.44 87 GLY A C 1
ATOM 665 O O . GLY A 1 87 ? -13.931 -5.237 8.880 1.00 47.44 87 GLY A O 1
ATOM 666 N N . VAL A 1 88 ? -14.359 -3.769 7.230 1.00 42.56 88 VAL A N 1
ATOM 667 C CA . VAL A 1 88 ? -15.637 -3.251 7.741 1.00 42.56 88 VAL A CA 1
ATOM 668 C C . VAL A 1 88 ? -16.695 -4.355 7.690 1.00 42.56 88 VAL A C 1
ATOM 670 O O . VAL A 1 88 ? -16.706 -5.102 6.685 1.00 42.56 88 VAL A O 1
#

Organism: NCBI:txid2994442

pLDDT: mean 72.05, std 10.08, range [37.59, 86.19]

Radius of gyration: 12.31 Å; chains: 1; bounding box: 32×20×36 Å

InterPro domains:
  IPR025516 Protein of unknown function DUF4404 [PF14357] (6-88)

Foldseek 3Di:
DQPPQLVVLLVQLLVVLVVPPCPPVVLSVLSNVLSVLCVVCSVCVPPGDHLVVSLVSLVVSLVVCVVVPVPSSVSSVVSSVSSVVVDD

Secondary structure (DSSP, 8-state):
---TTTHHHHHHHHHHHHHS-GGGHHHHHHHHHHHHHHHHHHH-TTTSPPHHHHHHHHHHHHHHHHHH-HHHHHHHHHHHHHHHHH--

Sequence (88 aa):
MAPKRLQPHVDQIQNIIQAMDAADECTTGELKAIAEELNLAIANPKQGTPVETIIDQLEQELIKFSDKHPALAEAIQQLLDGLKNIGV